Protein AF-A0A916VN45-F1 (afdb_monomer)

Nearest PDB structures (foldseek):
  2fok-assembly1_A  TM=4.785E-01  e=6.894E-01  Planomicrobium okeanokoites
  2zyz-assembly1_A  TM=4.619E-01  e=6.056E-01  Pyrobaculum aerophilum
  3p1z-assembly2_G  TM=4.779E-01  e=1.017E+00  Aeropyrum pernix
  6erg-assembly1_B  TM=3.912E-01  e=2.360E+00  Homo sapiens
  6erg-assembly2_E  TM=3.910E-01  e=2.360E+00  Homo sapiens

pLDDT: mean 93.89, std 7.94, range [49.72, 98.62]

Foldseek 3Di:
DFWDKDA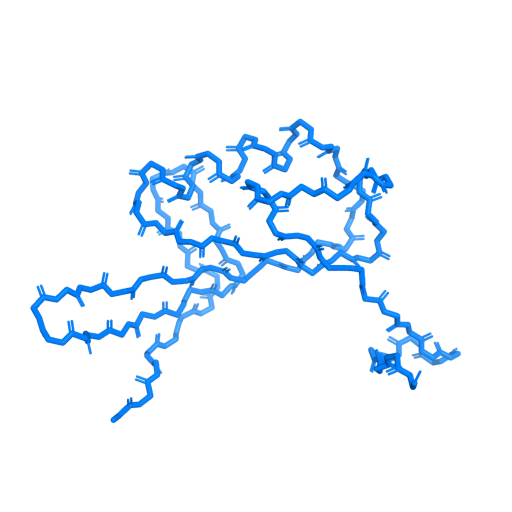QDDDDPATARMWTWDDDPNDIAIEGEHEAEDDDAPVRLVVRLVVCVVVVYHYAYEYCDDNDPDDDPSHHYDYFDADPVRDTDDDD

Solvent-accessible surface area (backbone atoms only — not comparable to full-atom values): 5570 Å² total; per-residue (Å²): 133,77,69,53,75,40,68,68,37,66,66,96,91,51,71,30,56,29,35,37,34,35,79,53,92,96,41,79,46,37,37,31,43,37,76,43,76,67,95,59,51,55,66,60,50,46,58,55,48,51,55,34,47,75,72,62,28,49,61,36,38,40,18,62,65,65,58,61,93,72,89,46,91,92,56,45,70,42,69,56,45,60,49,100,84,70,46,82,50,82,88,129

Mean predicted aligned error: 3.7 Å

Structure (mmCIF, N/CA/C/O backbone):
data_AF-A0A916VN45-F1
#
_entry.id   AF-A0A916VN45-F1
#
loop_
_atom_site.group_PDB
_atom_site.id
_atom_site.type_symbol
_atom_site.label_atom_id
_atom_site.label_alt_id
_atom_site.label_comp_id
_atom_site.label_asym_id
_atom_site.label_entity_id
_atom_site.label_seq_id
_atom_site.pdbx_PDB_ins_code
_atom_site.Cartn_x
_atom_site.Cartn_y
_atom_site.Cartn_z
_atom_site.occupancy
_atom_site.B_iso_or_equiv
_atom_site.auth_seq_id
_atom_site.auth_comp_id
_atom_site.auth_asym_id
_atom_site.auth_atom_id
_atom_site.pdbx_PDB_model_num
ATOM 1 N N . MET A 1 1 ? -15.596 -17.018 6.600 1.00 70.31 1 MET A N 1
ATOM 2 C CA . MET A 1 1 ? -15.748 -16.079 5.464 1.00 70.31 1 MET A CA 1
ATOM 3 C C . MET A 1 1 ? -14.426 -15.354 5.207 1.00 70.31 1 MET A C 1
ATOM 5 O O . MET A 1 1 ? -13.610 -15.257 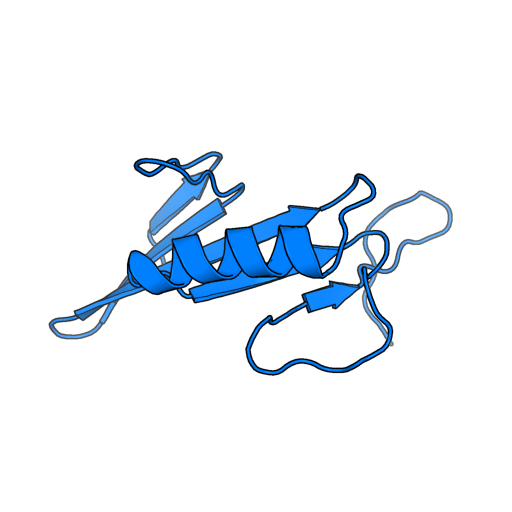6.128 1.00 70.31 1 MET A O 1
ATOM 9 N N . GLY A 1 2 ? -14.187 -14.954 3.954 1.00 88.31 2 GLY A N 1
ATOM 10 C CA . GLY A 1 2 ? -12.964 -14.285 3.486 1.00 88.31 2 GLY A CA 1
ATOM 11 C C . GLY A 1 2 ? -12.901 -12.798 3.850 1.00 88.31 2 GLY A C 1
ATOM 12 O O . GLY A 1 2 ? -13.558 -12.372 4.798 1.00 88.31 2 GLY A O 1
ATOM 13 N N . TYR A 1 3 ? -12.081 -12.039 3.126 1.00 95.56 3 TYR A N 1
ATOM 14 C CA . TYR A 1 3 ? -12.055 -10.575 3.185 1.00 95.56 3 TYR A CA 1
ATOM 15 C C . TYR A 1 3 ? -13.077 -9.984 2.202 1.00 95.56 3 TYR A C 1
ATOM 17 O O . TYR A 1 3 ? -13.268 -10.542 1.125 1.00 95.56 3 TYR A O 1
ATOM 25 N N . ASP A 1 4 ? -13.695 -8.864 2.571 1.00 97.00 4 ASP A N 1
ATOM 26 C CA . ASP A 1 4 ? -14.397 -7.959 1.655 1.00 97.00 4 ASP A CA 1
ATOM 27 C C . ASP A 1 4 ? -13.383 -6.980 1.058 1.00 97.00 4 ASP A C 1
ATOM 29 O O . ASP A 1 4 ? -12.552 -6.439 1.791 1.00 97.00 4 ASP A O 1
ATOM 33 N N . VAL A 1 5 ? -13.403 -6.788 -0.259 1.00 97.94 5 VAL A N 1
ATOM 34 C CA . VAL A 1 5 ? -12.328 -6.095 -0.980 1.00 97.94 5 VAL A CA 1
ATOM 35 C C . VAL A 1 5 ? -12.888 -4.939 -1.794 1.00 97.94 5 VAL A C 1
ATOM 37 O O . VAL A 1 5 ? -13.864 -5.098 -2.524 1.00 97.94 5 VAL A O 1
ATOM 40 N N . LYS A 1 6 ? -12.223 -3.785 -1.704 1.00 98.12 6 LYS A N 1
ATOM 41 C CA . LYS A 1 6 ? -12.454 -2.624 -2.565 1.00 98.12 6 LYS A CA 1
ATOM 42 C C . LYS A 1 6 ? -11.151 -2.191 -3.219 1.00 98.12 6 LYS A C 1
ATOM 44 O O . LYS A 1 6 ? -10.146 -2.029 -2.531 1.00 98.12 6 LYS A O 1
ATOM 49 N N . THR A 1 7 ? -11.186 -1.991 -4.528 1.00 98.25 7 THR A N 1
ATOM 50 C CA . THR A 1 7 ? -10.084 -1.397 -5.289 1.00 98.25 7 THR A CA 1
ATOM 51 C C . THR A 1 7 ? -10.186 0.124 -5.273 1.00 98.25 7 THR A C 1
ATOM 53 O O . THR A 1 7 ? -11.289 0.659 -5.152 1.00 98.25 7 THR A O 1
ATOM 56 N N . GLU A 1 8 ? -9.048 0.809 -5.386 1.00 97.12 8 GLU A N 1
ATOM 57 C CA . GLU A 1 8 ? -8.943 2.279 -5.416 1.00 97.12 8 GLU A CA 1
ATOM 58 C C . GLU A 1 8 ? -9.652 2.977 -4.238 1.00 97.12 8 GLU A C 1
ATOM 60 O O . GLU A 1 8 ? -10.206 4.072 -4.358 1.00 97.12 8 GLU A O 1
ATOM 65 N N . ALA A 1 9 ? -9.661 2.332 -3.071 1.00 97.44 9 ALA A N 1
ATOM 66 C CA . ALA A 1 9 ? -10.341 2.839 -1.890 1.00 97.44 9 ALA A CA 1
ATOM 67 C C . ALA A 1 9 ? -9.599 4.050 -1.311 1.00 97.44 9 ALA A C 1
ATOM 69 O O . ALA A 1 9 ? -8.381 4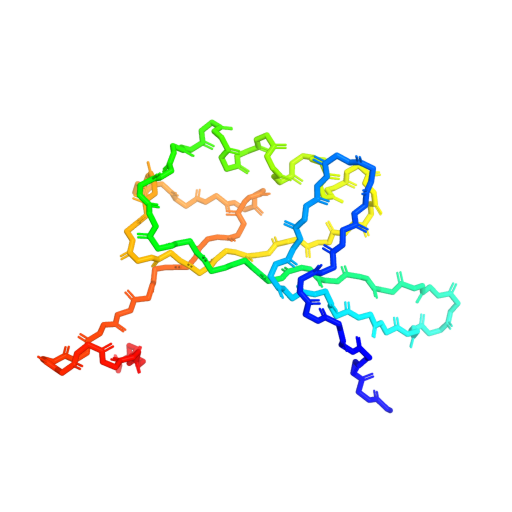.025 -1.156 1.00 97.44 9 ALA A O 1
ATOM 70 N N . SER A 1 10 ? -10.330 5.092 -0.924 1.00 96.81 10 SER A N 1
ATOM 71 C CA . SER A 1 10 ? -9.759 6.319 -0.361 1.00 96.81 10 SER A CA 1
ATOM 72 C C . SER A 1 10 ? -10.298 6.634 1.032 1.00 96.81 10 SER A C 1
ATOM 74 O O . SER A 1 10 ? -11.475 6.408 1.321 1.00 96.81 10 SER A O 1
ATOM 76 N N . GLY A 1 11 ? -9.434 7.197 1.874 1.00 95.44 11 GLY A N 1
ATOM 77 C CA . GLY A 1 11 ? -9.798 7.863 3.122 1.00 95.44 11 GLY A CA 1
ATOM 78 C C . GLY A 1 11 ? -9.730 9.381 2.984 1.00 95.44 11 GLY A C 1
ATOM 79 O O . GLY A 1 11 ? -9.949 9.926 1.906 1.00 95.44 11 GLY A O 1
ATOM 80 N N . VAL A 1 12 ? -9.418 10.070 4.084 1.00 94.94 12 VAL A N 1
ATOM 81 C CA . VAL A 1 12 ? -9.344 11.543 4.111 1.00 94.94 12 VAL A CA 1
ATOM 82 C C . VAL A 1 12 ? -8.168 12.070 3.279 1.00 94.94 12 VAL A C 1
ATOM 84 O O . VAL A 1 12 ? -8.327 13.021 2.522 1.00 94.94 12 VAL A O 1
ATOM 87 N N . ASP A 1 13 ? -6.989 11.463 3.412 1.00 96.81 13 ASP A N 1
ATOM 88 C CA . ASP A 1 13 ? -5.728 11.937 2.814 1.00 96.81 13 ASP A CA 1
ATOM 89 C C . ASP A 1 13 ? -4.832 10.793 2.291 1.00 96.81 13 ASP A C 1
ATOM 91 O O . ASP A 1 13 ? -3.627 10.983 2.065 1.00 96.81 13 ASP A O 1
ATOM 95 N N . TRP A 1 14 ? -5.421 9.608 2.108 1.00 97.75 14 TRP A N 1
ATOM 96 C CA . TRP A 1 14 ? -4.787 8.412 1.556 1.00 97.75 14 TRP A CA 1
ATOM 97 C C . TRP A 1 14 ? -5.701 7.730 0.533 1.00 97.75 14 TRP A C 1
ATOM 99 O O . TRP A 1 14 ? -6.927 7.854 0.585 1.00 97.75 14 TRP A O 1
ATOM 109 N N . ARG A 1 15 ? -5.088 6.980 -0.384 1.00 97.69 15 ARG A N 1
ATOM 110 C CA . ARG A 1 15 ? -5.755 6.110 -1.355 1.00 97.69 15 ARG A CA 1
ATOM 111 C C . ARG A 1 15 ? -4.950 4.824 -1.489 1.00 97.69 15 ARG A C 1
ATOM 113 O O . ARG A 1 15 ? -3.754 4.924 -1.738 1.00 97.69 15 ARG A O 1
ATOM 120 N N . ALA A 1 16 ? -5.622 3.688 -1.341 1.00 98.38 16 ALA A N 1
ATOM 121 C CA . ALA A 1 16 ? -5.072 2.351 -1.505 1.00 98.38 16 ALA A CA 1
ATOM 122 C C . ALA A 1 16 ? -5.491 1.765 -2.847 1.00 98.38 16 ALA A C 1
ATOM 124 O O . ALA A 1 16 ? -6.670 1.840 -3.206 1.00 98.38 16 ALA A O 1
ATOM 125 N N . ASP A 1 17 ? -4.564 1.102 -3.533 1.00 98.38 17 ASP A N 1
ATOM 126 C CA . ASP A 1 17 ? -4.904 0.315 -4.721 1.00 98.38 17 ASP A CA 1
ATOM 127 C C . ASP A 1 17 ? -5.893 -0.805 -4.372 1.00 98.38 17 ASP A C 1
ATOM 129 O O . ASP A 1 17 ? -6.871 -1.025 -5.089 1.00 98.38 17 ASP A O 1
ATOM 133 N N . VAL A 1 18 ? -5.692 -1.466 -3.225 1.00 98.62 18 VAL A N 1
ATOM 134 C CA . VAL A 1 18 ? -6.620 -2.461 -2.675 1.00 98.62 18 VAL A CA 1
ATOM 135 C C . VAL A 1 18 ? -6.761 -2.292 -1.166 1.00 98.62 18 VAL A C 1
ATOM 137 O O . VAL A 1 18 ? -5.780 -2.359 -0.429 1.00 98.62 18 VAL A O 1
ATOM 140 N N . LEU A 1 19 ? -7.999 -2.167 -0.686 1.00 98.62 19 LEU A N 1
ATOM 141 C CA . LEU A 1 19 ? -8.354 -2.262 0.727 1.00 98.62 19 LEU A CA 1
ATOM 142 C C . LEU A 1 19 ? -9.170 -3.534 0.971 1.00 98.62 19 LEU A C 1
ATOM 144 O O . LEU A 1 19 ? -10.285 -3.684 0.472 1.00 98.62 19 LEU A O 1
ATOM 148 N N . ALA A 1 20 ? -8.629 -4.427 1.791 1.00 98.38 20 ALA A N 1
ATOM 149 C CA . ALA A 1 20 ? -9.287 -5.638 2.248 1.00 98.38 20 ALA A CA 1
ATOM 150 C C . ALA A 1 20 ? -9.735 -5.476 3.704 1.00 98.38 20 ALA A C 1
ATOM 152 O O . ALA A 1 20 ? -8.942 -5.145 4.590 1.00 98.38 20 ALA A O 1
ATOM 153 N N . THR A 1 21 ? -11.004 -5.756 3.983 1.00 98.00 21 THR A N 1
ATOM 154 C CA . THR A 1 21 ? -11.576 -5.677 5.327 1.00 98.00 21 THR A CA 1
ATOM 155 C C . THR A 1 21 ? -12.187 -7.002 5.755 1.00 98.00 21 THR A C 1
ATOM 157 O O . THR A 1 21 ? -12.671 -7.781 4.938 1.00 98.00 21 THR A O 1
ATOM 160 N N . LYS A 1 22 ? -12.126 -7.314 7.048 1.00 97.06 22 LYS A N 1
ATOM 161 C CA . LYS A 1 22 ? -12.716 -8.540 7.588 1.00 97.06 22 LYS A CA 1
ATOM 162 C C . LYS A 1 22 ? -13.117 -8.343 9.035 1.00 97.06 22 LYS A C 1
ATOM 164 O O . LYS A 1 22 ? -12.311 -7.887 9.841 1.00 97.06 22 LYS A O 1
ATOM 169 N N . GLN A 1 23 ? -14.331 -8.756 9.380 1.00 96.44 23 GLN A N 1
ATOM 170 C CA . GLN A 1 23 ? -14.721 -8.861 10.780 1.00 96.44 23 GLN A CA 1
ATOM 171 C C . GLN A 1 23 ? -14.113 -10.121 11.400 1.00 96.44 23 GLN A C 1
ATOM 173 O O . GLN A 1 23 ? -14.300 -11.234 10.901 1.00 96.44 23 GLN A O 1
ATOM 178 N N . V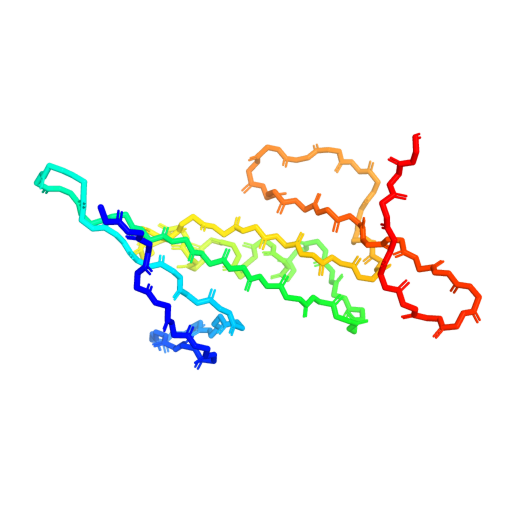AL A 1 24 ? -13.361 -9.942 12.485 1.00 94.56 24 VAL A N 1
ATOM 179 C CA . VAL A 1 24 ? -12.768 -11.024 13.277 1.00 94.56 24 VAL A CA 1
ATOM 180 C C . VAL A 1 24 ? -13.182 -10.819 14.728 1.00 94.56 24 VAL A C 1
ATOM 182 O O . VAL A 1 24 ? -12.725 -9.886 15.385 1.00 94.56 24 VAL A O 1
ATOM 185 N N . LYS A 1 25 ? -14.056 -11.697 15.238 1.00 91.19 25 LYS A N 1
ATOM 186 C CA . LYS A 1 25 ? -14.738 -11.503 16.529 1.00 91.19 25 LYS A CA 1
ATOM 187 C C . LYS A 1 25 ? -15.425 -10.125 16.546 1.00 91.19 25 LYS A C 1
ATOM 189 O O . LYS A 1 25 ? -16.276 -9.880 15.701 1.00 91.19 25 LYS A O 1
ATOM 194 N N . ASN A 1 26 ? -15.006 -9.227 17.437 1.00 93.50 26 ASN A N 1
ATOM 195 C CA . ASN A 1 26 ? -15.569 -7.883 17.598 1.00 93.50 26 ASN A CA 1
ATOM 196 C C . ASN A 1 26 ? -14.642 -6.786 17.042 1.00 93.50 26 ASN A C 1
ATOM 198 O O . ASN A 1 26 ? -14.719 -5.640 17.474 1.00 93.50 26 ASN A O 1
ATOM 202 N N . GLN A 1 27 ? -13.725 -7.135 16.134 1.00 95.12 27 GLN A N 1
ATOM 203 C CA . GLN A 1 27 ? -12.752 -6.204 15.571 1.00 95.12 27 GLN A CA 1
ATOM 204 C C . GLN A 1 27 ? -12.789 -6.218 14.042 1.00 95.12 27 GLN A C 1
ATOM 206 O O . GLN A 1 27 ? -12.677 -7.274 13.411 1.00 95.12 27 GLN A O 1
ATOM 211 N N . LEU A 1 28 ? -12.854 -5.020 13.455 1.00 96.31 28 LEU A N 1
ATOM 212 C CA . LEU A 1 28 ? -12.674 -4.827 12.024 1.00 96.31 28 LEU A CA 1
ATOM 213 C C . LEU A 1 28 ? -11.181 -4.809 11.697 1.00 96.31 28 LEU A C 1
ATOM 215 O O . LEU A 1 28 ? -10.460 -3.868 12.028 1.00 96.31 28 LEU A O 1
ATOM 219 N N . VAL A 1 29 ? -10.718 -5.852 11.021 1.00 97.44 29 VAL A N 1
ATOM 220 C CA . VAL A 1 29 ? -9.387 -5.893 10.425 1.00 97.44 29 VAL A CA 1
ATOM 221 C C . VAL A 1 29 ? -9.413 -5.150 9.095 1.00 97.44 29 VAL A C 1
ATOM 223 O O . VAL A 1 29 ? -10.272 -5.431 8.263 1.00 97.44 29 VAL A O 1
ATOM 226 N N . LYS A 1 30 ? -8.436 -4.264 8.874 1.00 98.25 30 LYS A N 1
ATOM 227 C CA . LYS A 1 30 ? -8.212 -3.559 7.606 1.00 98.25 30 LYS A CA 1
ATOM 228 C C . LYS A 1 30 ? -6.777 -3.776 7.130 1.00 98.25 30 LYS A C 1
ATOM 230 O O . LYS A 1 30 ? -5.841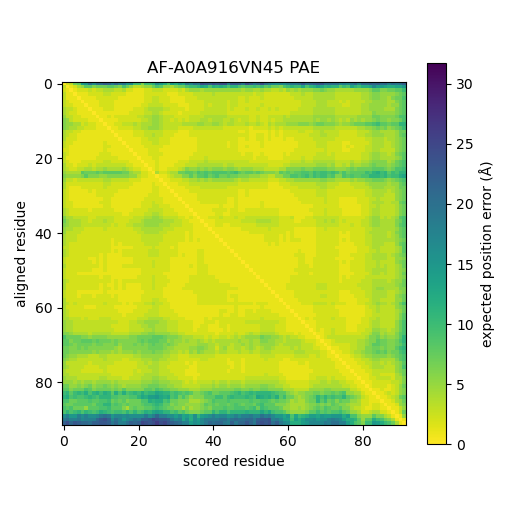 -3.583 7.912 1.00 98.25 30 LYS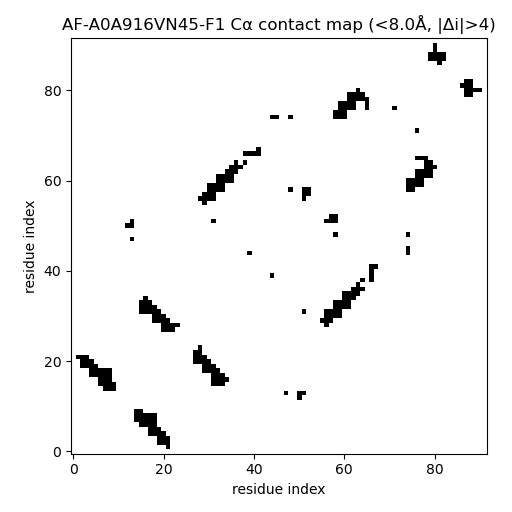 A O 1
ATOM 235 N N . LEU A 1 31 ? -6.624 -4.200 5.881 1.00 98.19 31 LEU A N 1
ATOM 236 C CA . LEU A 1 31 ? -5.348 -4.394 5.200 1.00 98.19 31 LEU A CA 1
ATOM 237 C C . LEU A 1 31 ? -5.343 -3.584 3.901 1.00 98.19 31 LEU A C 1
ATOM 239 O O . LEU A 1 31 ? -6.293 -3.699 3.132 1.00 98.19 31 LEU A O 1
ATOM 243 N N . ALA A 1 32 ? -4.296 -2.805 3.655 1.00 98.50 32 ALA A N 1
ATOM 244 C CA . ALA A 1 32 ? -4.044 -2.173 2.365 1.00 98.50 32 ALA A CA 1
ATOM 245 C C . ALA A 1 32 ? -2.915 -2.910 1.632 1.00 98.50 32 ALA A C 1
ATOM 247 O O . ALA A 1 32 ? -1.919 -3.293 2.250 1.00 98.50 32 ALA A O 1
ATOM 248 N N . PHE A 1 33 ? -3.082 -3.091 0.327 1.00 98.38 33 PHE A N 1
ATOM 249 C CA . PHE A 1 33 ? -2.044 -3.575 -0.576 1.00 98.38 33 PHE A CA 1
ATOM 250 C C . PHE A 1 33 ? -1.810 -2.498 -1.630 1.00 98.38 33 PHE A C 1
ATOM 252 O O . PHE A 1 33 ? -2.756 -2.090 -2.303 1.00 98.38 33 PHE A O 1
ATOM 259 N N . GLU A 1 34 ? -0.566 -2.049 -1.748 1.00 98.44 34 GLU A N 1
ATOM 260 C CA . GLU A 1 34 ? -0.152 -1.004 -2.687 1.00 98.44 34 GLU A CA 1
ATOM 261 C C . GLU A 1 34 ? 0.779 -1.595 -3.742 1.00 98.44 34 GLU A C 1
ATOM 263 O O . GLU A 1 34 ? 1.700 -2.343 -3.403 1.00 98.44 34 GLU A O 1
ATOM 268 N N . VAL A 1 35 ? 0.575 -1.237 -5.008 1.00 96.94 35 VAL A N 1
ATOM 269 C CA . VAL A 1 35 ? 1.445 -1.603 -6.126 1.00 96.94 35 VAL A CA 1
ATOM 270 C C . VAL A 1 35 ? 2.169 -0.353 -6.606 1.00 96.94 35 VAL A C 1
ATOM 272 O O . VAL A 1 35 ? 1.614 0.500 -7.293 1.00 96.94 35 VAL A O 1
ATOM 275 N N . GLN A 1 36 ? 3.455 -0.248 -6.284 1.00 96.88 36 GLN A N 1
ATOM 276 C CA . GLN A 1 36 ? 4.251 0.924 -6.622 1.00 96.88 36 GLN A CA 1
ATOM 277 C C . GLN A 1 36 ? 5.154 0.654 -7.830 1.00 96.88 36 GLN A C 1
ATOM 279 O O . GLN A 1 36 ? 6.224 0.043 -7.729 1.00 96.88 36 GLN A O 1
ATOM 284 N N . TRP A 1 37 ? 4.710 1.134 -8.995 1.00 95.38 37 TRP A N 1
ATOM 285 C CA . TRP A 1 37 ? 5.425 0.978 -10.267 1.00 95.38 37 TRP A CA 1
ATOM 286 C C . TRP A 1 37 ? 6.428 2.100 -10.543 1.00 95.38 37 TRP A C 1
ATOM 288 O O . TRP A 1 37 ? 7.526 1.862 -11.050 1.00 95.38 37 TRP A O 1
ATOM 298 N N . SER A 1 38 ? 6.045 3.333 -10.210 1.00 96.00 38 SER A N 1
ATOM 299 C CA . SER A 1 38 ? 6.879 4.520 -10.395 1.00 96.00 38 SER A CA 1
ATOM 300 C C . SER A 1 38 ? 7.909 4.653 -9.269 1.00 96.00 38 SER A C 1
ATOM 302 O O . SER A 1 38 ? 7.651 4.186 -8.156 1.00 96.00 38 SER A O 1
ATOM 304 N N . PRO A 1 39 ? 9.053 5.322 -9.508 1.00 95.38 39 PRO A N 1
ATOM 305 C CA . PRO A 1 39 ? 9.978 5.666 -8.435 1.00 95.38 39 PRO A CA 1
ATOM 306 C C . PRO A 1 39 ? 9.249 6.379 -7.292 1.00 95.38 39 PRO A C 1
ATOM 308 O O . PRO A 1 39 ? 8.497 7.320 -7.525 1.00 95.38 39 PRO A O 1
ATOM 311 N N . GLN A 1 40 ? 9.471 5.904 -6.073 1.00 97.62 40 GLN A N 1
ATOM 312 C CA . GLN A 1 40 ? 8.993 6.503 -4.832 1.00 97.62 40 GLN A CA 1
ATOM 313 C C . GLN A 1 40 ? 10.127 6.381 -3.823 1.00 97.62 40 GLN A C 1
ATOM 315 O O . GLN A 1 40 ? 10.836 5.376 -3.808 1.00 97.62 40 GLN A O 1
ATOM 320 N N . THR A 1 41 ? 10.334 7.406 -3.012 1.00 97.81 41 THR A N 1
ATOM 321 C CA . THR A 1 41 ? 11.371 7.417 -1.979 1.00 97.81 41 THR A CA 1
ATOM 322 C C . THR A 1 41 ? 10.916 6.666 -0.729 1.00 97.81 41 THR A C 1
ATOM 324 O O . THR A 1 41 ? 9.724 6.426 -0.505 1.00 97.81 41 THR A O 1
ATOM 327 N N . LEU A 1 42 ? 11.869 6.297 0.130 1.00 97.69 42 LEU A N 1
ATOM 328 C CA . LEU A 1 42 ? 11.547 5.666 1.412 1.00 97.69 42 LEU A CA 1
ATOM 329 C C . LEU A 1 42 ? 10.737 6.616 2.305 1.00 97.69 42 LEU A C 1
ATOM 331 O O . LEU A 1 42 ? 9.807 6.176 2.973 1.00 97.69 42 LEU A O 1
ATOM 335 N N . GLU A 1 43 ? 11.052 7.911 2.267 1.00 98.00 43 GLU A N 1
ATOM 336 C CA . GLU A 1 43 ? 10.362 8.942 3.045 1.00 98.00 43 GLU A CA 1
ATOM 337 C C . GLU A 1 43 ? 8.900 9.106 2.606 1.00 98.00 43 GLU A C 1
ATOM 339 O O . GLU A 1 43 ? 7.997 9.059 3.436 1.00 98.00 43 GLU A O 1
ATOM 344 N N . GLU A 1 44 ? 8.629 9.183 1.300 1.00 98.12 44 GLU A N 1
ATOM 345 C CA . GLU A 1 44 ? 7.250 9.214 0.788 1.00 98.12 44 GLU A CA 1
ATOM 346 C C . GLU A 1 44 ? 6.482 7.936 1.150 1.00 98.12 44 GLU A C 1
ATOM 348 O O . GLU A 1 44 ? 5.312 7.988 1.539 1.00 98.12 44 GLU A O 1
ATOM 353 N N . THR A 1 45 ? 7.147 6.778 1.067 1.00 98.06 45 THR A N 1
ATOM 354 C CA . THR A 1 45 ? 6.560 5.489 1.465 1.00 98.06 45 THR A CA 1
ATOM 355 C C . THR A 1 45 ? 6.200 5.494 2.945 1.00 98.06 45 THR A C 1
ATOM 357 O O . THR A 1 45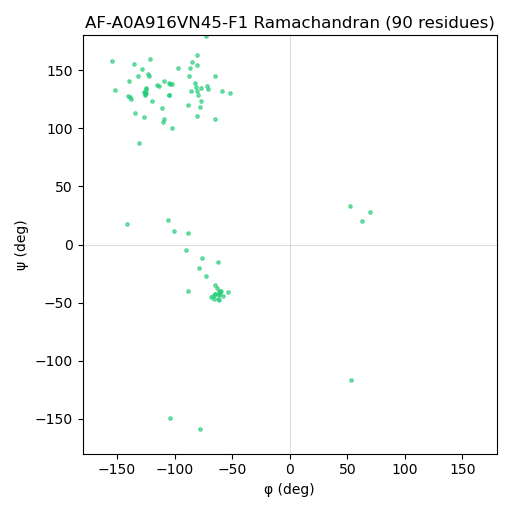 ? 5.102 5.077 3.311 1.00 98.06 45 THR A O 1
ATOM 360 N N . LYS A 1 46 ? 7.086 6.023 3.794 1.00 97.81 46 LYS A N 1
ATOM 361 C CA . LYS A 1 46 ? 6.852 6.163 5.228 1.00 97.81 46 LYS A CA 1
ATOM 362 C C . LYS A 1 46 ? 5.674 7.087 5.519 1.00 97.81 46 LYS A C 1
ATOM 364 O O . LYS A 1 46 ? 4.784 6.706 6.268 1.00 97.81 46 LYS A O 1
ATOM 369 N N . GLN A 1 47 ? 5.612 8.249 4.876 1.00 98.12 47 GLN A N 1
ATOM 370 C CA . GLN A 1 47 ? 4.498 9.184 5.045 1.00 98.12 47 GLN A CA 1
ATOM 371 C C . GLN A 1 47 ? 3.155 8.552 4.652 1.00 98.12 47 GLN A C 1
ATOM 373 O O . GLN A 1 47 ? 2.152 8.742 5.342 1.00 98.12 47 GLN A O 1
ATOM 378 N N . ARG A 1 48 ? 3.119 7.762 3.569 1.00 98.00 48 ARG A N 1
ATOM 379 C CA . ARG A 1 48 ? 1.923 6.996 3.176 1.00 98.00 48 ARG A CA 1
ATOM 380 C C . ARG A 1 48 ? 1.598 5.894 4.194 1.00 98.00 48 ARG A C 1
ATOM 382 O O . ARG A 1 48 ? 0.442 5.771 4.594 1.00 98.00 48 ARG A O 1
ATOM 389 N N . GLN A 1 49 ? 2.597 5.143 4.660 1.00 98.00 49 GLN A N 1
ATOM 390 C CA . GLN A 1 49 ? 2.436 4.109 5.691 1.00 98.00 49 GLN A CA 1
ATOM 391 C C . GLN A 1 49 ? 1.861 4.683 6.995 1.00 98.00 49 GLN A C 1
ATOM 393 O O . GLN A 1 49 ? 0.941 4.103 7.571 1.00 98.00 49 GLN A O 1
ATOM 398 N N . ASP A 1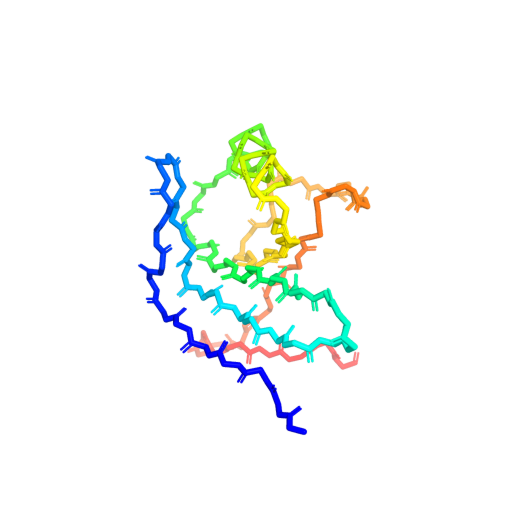 50 ? 2.361 5.837 7.436 1.00 97.81 50 ASP A N 1
ATOM 399 C CA . ASP A 1 50 ? 1.942 6.486 8.677 1.00 97.81 50 ASP A CA 1
ATOM 400 C C . ASP A 1 50 ? 0.466 6.935 8.598 1.00 97.81 50 ASP A C 1
ATOM 402 O O . ASP A 1 50 ? -0.274 6.799 9.575 1.00 97.81 50 ASP A O 1
ATOM 406 N N . LYS A 1 51 ? -0.016 7.372 7.423 1.00 98.38 51 LYS A N 1
ATOM 407 C CA . LYS A 1 51 ? -1.445 7.671 7.193 1.00 98.38 51 LYS A CA 1
ATOM 408 C C . LYS A 1 51 ? -2.330 6.429 7.299 1.00 98.38 51 LYS A C 1
ATOM 410 O O . LYS A 1 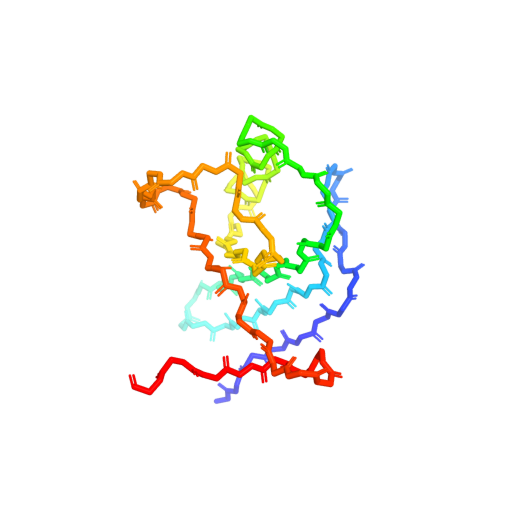51 ? -3.386 6.489 7.928 1.00 98.38 51 LYS A O 1
ATOM 415 N N . TYR A 1 52 ? -1.896 5.297 6.739 1.00 98.38 52 TYR A N 1
ATOM 416 C CA . TYR A 1 52 ? -2.605 4.025 6.912 1.00 98.38 52 TYR A CA 1
ATOM 417 C C . TYR A 1 52 ? -2.664 3.609 8.379 1.00 98.38 52 TYR A C 1
ATOM 419 O O . TYR A 1 52 ? -3.738 3.278 8.887 1.00 98.38 52 TYR A O 1
ATOM 427 N N . ALA A 1 53 ? -1.525 3.670 9.070 1.00 97.69 53 ALA A N 1
ATOM 428 C CA . ALA A 1 53 ? -1.421 3.296 10.472 1.00 97.69 53 ALA A CA 1
ATOM 429 C C . ALA A 1 53 ? -2.316 4.169 11.364 1.00 97.69 53 ALA A C 1
ATOM 431 O O . ALA A 1 53 ? -3.029 3.629 12.214 1.00 97.69 53 ALA A O 1
ATOM 432 N N . ARG A 1 54 ? -2.347 5.490 11.127 1.00 97.81 54 ARG A N 1
ATOM 433 C CA . ARG A 1 54 ? -3.234 6.443 11.819 1.00 97.81 54 ARG A CA 1
ATOM 434 C C . ARG A 1 54 ? -4.698 6.022 11.731 1.00 97.81 54 ARG A C 1
ATOM 436 O O . ARG A 1 54 ? -5.420 6.081 12.722 1.00 97.81 54 ARG A O 1
ATOM 443 N N . ASP A 1 55 ? -5.116 5.537 10.569 1.00 97.81 55 ASP A N 1
ATOM 444 C CA . ASP A 1 55 ? -6.489 5.106 10.330 1.00 97.81 55 ASP A CA 1
ATOM 445 C C . ASP A 1 55 ? -6.710 3.626 10.709 1.00 97.81 55 ASP A C 1
ATOM 447 O O . ASP A 1 55 ? -7.768 3.061 10.428 1.00 97.81 55 ASP A O 1
ATOM 451 N N . GLY A 1 56 ? -5.753 2.966 11.369 1.00 97.44 56 GLY A N 1
ATOM 452 C CA . GLY A 1 56 ? -5.858 1.572 11.813 1.00 97.44 56 GLY A CA 1
ATOM 453 C C . GLY A 1 56 ? -5.831 0.557 10.667 1.00 97.44 56 GLY A C 1
ATOM 454 O O . GLY A 1 56 ? -6.452 -0.506 10.759 1.00 97.44 56 GLY A O 1
ATOM 455 N N . ILE A 1 57 ? -5.172 0.899 9.561 1.00 98.19 57 ILE A N 1
ATOM 456 C CA . ILE A 1 57 ? -4.992 0.054 8.382 1.00 98.19 57 ILE A CA 1
ATOM 457 C C . ILE A 1 57 ? -3.555 -0.462 8.383 1.00 98.19 57 ILE A C 1
ATOM 459 O O . ILE A 1 57 ? -2.603 0.306 8.490 1.00 98.19 57 ILE A O 1
ATOM 463 N N . ARG A 1 58 ? -3.386 -1.778 8.251 1.00 97.88 58 ARG A N 1
ATOM 464 C CA . ARG A 1 58 ? -2.057 -2.374 8.064 1.00 97.88 58 ARG A CA 1
ATOM 465 C C . ARG A 1 58 ? -1.757 -2.404 6.573 1.00 97.88 58 ARG A C 1
ATOM 467 O O . ARG A 1 58 ? -2.512 -3.024 5.835 1.00 97.88 58 ARG A O 1
ATOM 474 N N . CYS A 1 59 ? -0.693 -1.745 6.137 1.00 98.06 59 CYS A N 1
ATOM 475 C CA . CYS A 1 59 ? -0.335 -1.666 4.723 1.00 98.06 59 CYS A CA 1
ATOM 476 C C . CYS A 1 59 ? 0.912 -2.498 4.419 1.00 98.06 59 CYS A C 1
ATOM 478 O O . CYS A 1 59 ? 1.852 -2.503 5.219 1.00 98.06 59 CYS A O 1
ATOM 480 N N . CYS A 1 60 ? 0.917 -3.168 3.267 1.00 97.50 60 CYS A N 1
ATOM 481 C CA . CYS A 1 60 ? 2.113 -3.736 2.657 1.00 97.50 60 CYS A CA 1
ATOM 482 C C . CYS A 1 60 ? 2.254 -3.291 1.199 1.00 97.50 60 CYS A C 1
ATOM 484 O O . CYS A 1 60 ? 1.263 -3.071 0.500 1.00 97.50 60 CYS A O 1
ATOM 486 N N . TRP A 1 61 ? 3.498 -3.214 0.741 1.00 97.88 61 TRP A N 1
ATOM 487 C CA . TRP A 1 61 ? 3.852 -2.661 -0.556 1.00 97.88 61 TRP A CA 1
ATOM 488 C C . TRP A 1 61 ? 4.459 -3.709 -1.475 1.00 97.88 61 TRP A C 1
ATOM 490 O O . TRP A 1 61 ? 5.344 -4.460 -1.069 1.00 97.88 61 TRP A O 1
ATOM 500 N N . LEU A 1 62 ? 4.034 -3.691 -2.731 1.00 96.75 62 LEU A N 1
ATOM 501 C CA . LEU A 1 62 ? 4.606 -4.443 -3.835 1.00 96.75 62 LEU A CA 1
ATOM 502 C C . LEU A 1 62 ? 5.312 -3.455 -4.765 1.00 96.75 62 LEU A C 1
ATOM 504 O O . LEU A 1 62 ? 4.673 -2.663 -5.454 1.00 96.75 62 LEU A O 1
ATOM 508 N N . PHE A 1 63 ? 6.639 -3.471 -4.767 1.00 96.12 63 PHE A N 1
ATOM 509 C CA . PHE A 1 63 ? 7.459 -2.520 -5.513 1.00 96.12 63 PHE A CA 1
ATOM 510 C C . PHE A 1 63 ? 8.040 -3.146 -6.776 1.00 96.12 63 PHE A C 1
ATOM 512 O O . PHE A 1 63 ? 8.608 -4.235 -6.719 1.00 96.12 63 PHE A O 1
ATOM 519 N N . LYS A 1 64 ? 8.038 -2.403 -7.893 1.00 93.69 64 LYS A N 1
ATOM 520 C CA . LYS A 1 64 ? 8.898 -2.745 -9.044 1.00 93.69 64 LYS A CA 1
ATOM 521 C C . LYS A 1 64 ? 10.383 -2.614 -8.681 1.00 93.69 64 LYS A C 1
ATOM 523 O O . LYS A 1 64 ? 11.203 -3.461 -9.026 1.00 93.69 64 LYS A O 1
ATOM 528 N N . LYS A 1 65 ? 10.730 -1.541 -7.968 1.00 93.56 65 LYS A N 1
ATOM 529 C CA . LYS A 1 65 ? 12.071 -1.271 -7.442 1.00 93.56 65 LYS A CA 1
ATOM 530 C C . LYS A 1 65 ? 11.944 -0.745 -6.021 1.00 93.56 65 LYS A C 1
ATOM 532 O O . LYS A 1 65 ? 11.236 0.235 -5.807 1.00 93.56 65 LYS A O 1
ATOM 537 N N . LEU A 1 66 ? 12.623 -1.385 -5.071 1.00 95.94 66 LEU A N 1
ATOM 538 C CA . LEU A 1 66 ? 12.578 -0.952 -3.679 1.00 95.94 66 LEU A CA 1
ATOM 539 C C . LEU A 1 66 ? 13.215 0.436 -3.498 1.00 95.94 66 LEU A C 1
ATOM 541 O O . LEU A 1 66 ? 14.213 0.748 -4.158 1.00 95.94 66 LEU A O 1
ATOM 545 N N . PRO A 1 67 ? 12.677 1.255 -2.577 1.00 96.50 67 PRO A N 1
ATOM 546 C CA . PRO A 1 67 ? 13.233 2.565 -2.248 1.00 96.50 67 PRO A CA 1
ATOM 547 C C . PRO A 1 67 ? 14.494 2.496 -1.369 1.00 96.50 67 PRO A C 1
ATOM 549 O O . PRO A 1 67 ? 15.161 3.508 -1.173 1.00 96.50 67 PRO A O 1
ATOM 552 N N . THR A 1 68 ? 14.800 1.324 -0.809 1.00 95.56 68 THR A N 1
ATOM 553 C CA . THR A 1 68 ? 15.953 1.043 0.056 1.00 95.56 68 THR A CA 1
ATOM 554 C C . THR A 1 68 ? 16.314 -0.442 -0.033 1.00 95.56 68 THR A C 1
ATOM 556 O O . THR A 1 68 ? 15.469 -1.258 -0.398 1.00 95.56 68 THR A O 1
ATOM 559 N N . SER A 1 69 ? 17.552 -0.801 0.303 1.00 91.69 69 SER A N 1
ATOM 560 C CA . SER A 1 69 ? 17.985 -2.195 0.481 1.00 91.69 69 SER A CA 1
ATOM 561 C C . SER A 1 69 ? 17.823 -2.700 1.920 1.00 91.69 69 SER A C 1
ATOM 563 O O . SER A 1 69 ? 18.112 -3.861 2.189 1.00 91.69 69 SER A O 1
ATOM 565 N N . GLU A 1 70 ? 17.423 -1.836 2.854 1.00 91.88 70 GLU A N 1
ATOM 566 C CA . GLU A 1 70 ? 17.259 -2.187 4.266 1.00 91.88 70 GLU A CA 1
ATOM 567 C C . GLU A 1 70 ? 15.916 -2.873 4.531 1.00 91.88 70 GLU A C 1
ATOM 569 O O . GLU A 1 70 ? 14.862 -2.400 4.097 1.00 91.88 70 GLU A O 1
ATOM 574 N N . GLU A 1 71 ? 15.940 -3.949 5.315 1.00 87.94 71 GLU A N 1
ATOM 575 C CA . GLU A 1 71 ? 14.719 -4.565 5.827 1.00 87.94 71 GLU A CA 1
ATOM 576 C C . GLU A 1 71 ? 14.062 -3.674 6.886 1.00 87.94 71 GLU A C 1
ATOM 578 O O . GLU A 1 71 ? 14.709 -3.162 7.803 1.00 87.94 71 GLU A O 1
ATOM 583 N N . ARG A 1 72 ? 12.743 -3.495 6.773 1.00 89.62 72 ARG A N 1
ATOM 584 C CA . ARG A 1 72 ? 11.960 -2.610 7.638 1.00 89.62 72 ARG A CA 1
ATOM 585 C C . ARG A 1 72 ? 10.691 -3.310 8.098 1.00 89.62 72 ARG A C 1
ATOM 587 O O . ARG A 1 72 ? 9.795 -3.579 7.308 1.00 89.62 72 ARG A O 1
ATOM 594 N N . GLN A 1 73 ? 10.601 -3.593 9.397 1.00 87.50 73 GLN A N 1
ATOM 595 C CA . GLN A 1 73 ? 9.411 -4.222 9.984 1.00 87.50 73 GLN A CA 1
ATOM 596 C C . GLN A 1 73 ? 8.217 -3.260 10.070 1.00 87.50 73 GLN A C 1
ATOM 598 O O . GLN A 1 73 ? 7.069 -3.696 10.051 1.00 87.50 73 GLN A O 1
ATOM 603 N N . ASP A 1 74 ? 8.478 -1.955 10.159 1.00 92.06 74 ASP A N 1
ATOM 604 C CA . ASP A 1 74 ? 7.458 -0.908 10.237 1.00 92.06 74 ASP A CA 1
ATOM 605 C C . ASP A 1 74 ? 6.840 -0.566 8.872 1.00 92.06 74 ASP A C 1
ATOM 607 O O . ASP A 1 74 ? 5.722 -0.052 8.808 1.00 92.06 74 ASP A O 1
ATOM 611 N N . ILE A 1 75 ? 7.538 -0.897 7.781 1.00 96.06 75 ILE A N 1
ATOM 612 C CA . ILE A 1 75 ? 7.091 -0.679 6.403 1.00 96.06 75 ILE A CA 1
ATOM 613 C C . ILE A 1 75 ? 7.285 -1.989 5.624 1.00 96.06 75 ILE A C 1
ATOM 615 O O . ILE A 1 75 ? 8.333 -2.180 5.007 1.00 96.06 75 ILE A O 1
ATOM 619 N N . PRO A 1 76 ? 6.301 -2.910 5.640 1.00 96.06 76 PRO A N 1
ATOM 620 C CA . PRO A 1 76 ? 6.400 -4.168 4.908 1.00 96.06 76 PRO A CA 1
ATOM 621 C C . PRO A 1 76 ? 6.451 -3.906 3.399 1.00 96.06 76 PRO A C 1
ATOM 623 O O . PRO A 1 76 ? 5.446 -3.525 2.797 1.00 96.06 76 PRO A O 1
ATOM 626 N N . MET A 1 77 ? 7.618 -4.097 2.789 1.00 96.06 77 MET A N 1
ATOM 627 C CA . MET A 1 77 ? 7.857 -3.876 1.363 1.00 96.06 77 MET A CA 1
ATOM 628 C C . MET A 1 77 ? 8.424 -5.140 0.733 1.00 96.06 77 MET A C 1
ATOM 630 O O . MET A 1 77 ? 9.356 -5.742 1.259 1.00 96.06 77 MET A O 1
ATOM 634 N N . PHE A 1 78 ? 7.887 -5.510 -0.421 1.00 93.88 78 PHE A N 1
ATOM 635 C CA . PHE A 1 78 ? 8.303 -6.676 -1.181 1.00 93.88 78 PHE A CA 1
ATOM 636 C C . PHE A 1 78 ? 8.646 -6.235 -2.597 1.00 93.88 78 PHE A C 1
ATOM 638 O O . PHE A 1 78 ? 7.861 -5.539 -3.245 1.00 93.88 78 PHE A O 1
ATOM 645 N N . GLN A 1 79 ? 9.820 -6.628 -3.082 1.00 93.31 79 GLN A N 1
ATOM 646 C CA . GLN A 1 79 ? 10.165 -6.410 -4.479 1.00 93.31 79 GLN A CA 1
ATOM 647 C C . GLN A 1 79 ? 9.498 -7.477 -5.344 1.00 93.31 79 GLN A C 1
ATOM 649 O O . GLN A 1 79 ? 9.641 -8.670 -5.085 1.00 93.31 79 GLN A O 1
ATOM 654 N N . LEU A 1 80 ? 8.803 -7.042 -6.388 1.00 92.25 80 LEU A N 1
ATOM 655 C CA . LEU A 1 80 ? 8.312 -7.924 -7.433 1.00 92.25 80 LEU A CA 1
ATOM 656 C C . LEU A 1 80 ? 9.464 -8.296 -8.371 1.00 92.25 80 LEU A C 1
ATOM 658 O O . LEU A 1 80 ? 10.243 -7.435 -8.789 1.00 92.25 80 LEU A O 1
ATOM 662 N N . GLN A 1 81 ? 9.558 -9.578 -8.708 1.00 90.94 81 GLN A N 1
ATOM 663 C CA . GLN A 1 81 ? 10.398 -10.059 -9.800 1.00 90.94 81 GLN A CA 1
ATOM 664 C C . GLN A 1 81 ? 9.548 -10.242 -11.048 1.00 90.94 81 GLN A C 1
ATOM 666 O O . GLN A 1 81 ? 8.348 -10.492 -10.942 1.00 90.94 81 GLN A O 1
ATOM 671 N N . PHE A 1 82 ? 10.176 -10.111 -12.212 1.00 88.50 82 PHE A N 1
ATOM 672 C CA . PHE A 1 82 ? 9.504 -10.244 -13.493 1.00 88.50 82 PHE A CA 1
ATOM 673 C C . PHE A 1 82 ? 10.288 -11.168 -14.417 1.00 88.50 82 PHE A C 1
ATOM 675 O O . PHE A 1 82 ? 11.521 -11.163 -14.397 1.00 88.50 82 PHE A O 1
ATOM 682 N N . ASP A 1 83 ? 9.575 -11.939 -15.235 1.00 90.31 83 ASP A N 1
ATOM 683 C CA . ASP A 1 83 ? 10.187 -12.683 -16.333 1.00 90.31 83 ASP A CA 1
ATOM 684 C C . ASP A 1 83 ? 10.604 -11.743 -17.485 1.00 90.31 83 ASP A C 1
ATOM 686 O O . ASP A 1 83 ? 10.405 -10.527 -17.449 1.00 90.31 83 ASP A O 1
ATOM 690 N N . GLN A 1 84 ? 11.182 -12.313 -18.546 1.00 86.94 84 GLN A N 1
ATOM 691 C CA . GLN A 1 84 ? 11.572 -11.553 -19.743 1.00 86.94 84 GLN A CA 1
ATOM 692 C C . GLN A 1 84 ? 10.383 -10.895 -20.469 1.00 86.94 84 GLN A C 1
ATOM 694 O O . GLN A 1 84 ? 10.598 -10.027 -21.310 1.00 86.94 84 GLN A O 1
ATOM 699 N N . SER A 1 85 ? 9.151 -11.312 -20.166 1.00 89.94 85 SER A N 1
ATOM 700 C CA . SER A 1 85 ? 7.902 -10.775 -20.718 1.00 89.94 85 SER A CA 1
ATOM 701 C C . SER A 1 85 ? 7.204 -9.794 -19.763 1.00 89.94 85 SER A C 1
ATOM 703 O O . SER A 1 85 ? 6.054 -9.438 -19.997 1.00 89.94 85 SER A O 1
ATOM 705 N N . GLU A 1 86 ? 7.887 -9.354 -18.700 1.00 85.06 86 GLU A N 1
ATOM 706 C CA . GLU A 1 86 ? 7.371 -8.470 -17.647 1.00 85.06 86 GLU A CA 1
ATOM 707 C C . GLU A 1 86 ? 6.198 -9.036 -16.814 1.00 85.06 86 GLU A C 1
ATOM 709 O O . GLU A 1 86 ? 5.496 -8.280 -16.137 1.00 85.06 86 GLU A O 1
ATOM 714 N N . ASN A 1 87 ? 5.992 -10.357 -16.779 1.00 86.25 87 ASN A N 1
ATOM 715 C CA . ASN A 1 87 ? 5.005 -10.958 -15.874 1.00 86.25 87 ASN A CA 1
ATOM 716 C C . ASN A 1 87 ? 5.592 -11.136 -14.468 1.00 86.25 87 ASN A C 1
ATOM 718 O O . ASN A 1 87 ? 6.736 -11.580 -14.368 1.00 86.25 87 ASN A O 1
ATOM 722 N N . PRO A 1 88 ? 4.838 -10.865 -13.380 1.00 83.75 88 PRO A N 1
ATOM 723 C CA . PRO A 1 88 ? 5.307 -11.125 -12.022 1.00 83.75 88 PRO A CA 1
ATOM 724 C C . PRO A 1 88 ? 5.653 -12.606 -11.806 1.00 83.75 88 PRO A C 1
ATOM 726 O O . PRO A 1 88 ? 4.843 -13.480 -12.119 1.00 83.75 88 PRO A O 1
ATOM 729 N N . THR A 1 89 ? 6.816 -12.894 -11.222 1.00 84.56 89 THR A N 1
ATOM 730 C CA . THR A 1 89 ? 7.278 -14.259 -10.918 1.00 84.56 89 THR A CA 1
ATOM 731 C C . THR A 1 89 ? 7.561 -14.457 -9.433 1.00 84.56 89 THR A C 1
ATOM 733 O O . THR A 1 89 ? 7.789 -13.505 -8.684 1.00 84.56 89 THR A O 1
ATOM 736 N N . PHE A 1 90 ? 7.572 -15.718 -9.000 1.00 67.94 90 PHE A N 1
ATOM 737 C CA . PHE A 1 90 ? 8.008 -16.102 -7.658 1.00 67.94 90 PHE A CA 1
ATOM 738 C C . PHE A 1 90 ? 9.529 -16.275 -7.606 1.00 67.94 90 PHE A C 1
ATOM 740 O O . PHE A 1 90 ? 10.168 -16.551 -8.622 1.00 67.94 90 PHE A O 1
ATOM 747 N N . ILE A 1 91 ? 10.089 -16.144 -6.404 1.00 59.22 91 ILE A N 1
ATOM 748 C CA . ILE A 1 91 ? 11.453 -16.584 -6.108 1.00 59.22 91 ILE A CA 1
ATOM 749 C C . ILE A 1 91 ? 11.383 -18.106 -5.926 1.00 59.22 91 ILE A C 1
ATOM 751 O O . ILE A 1 91 ? 10.636 -18.569 -5.062 1.00 59.22 91 ILE A O 1
ATOM 755 N N . ASN A 1 92 ? 12.093 -18.859 -6.772 1.00 49.72 92 ASN A N 1
ATOM 756 C CA . ASN A 1 92 ? 12.262 -20.310 -6.619 1.00 49.72 92 ASN A CA 1
ATOM 757 C C . ASN A 1 92 ? 13.139 -20.652 -5.412 1.00 49.72 92 ASN A C 1
ATOM 759 O O . ASN A 1 92 ? 14.111 -19.901 -5.169 1.00 49.72 92 ASN A O 1
#

Radius of gyration: 14.24 Å; Cα contacts (8 Å, |Δi|>4): 147; chains: 1; bounding box: 34×32×38 Å

Sequence (92 aa):
MGYDVKTEASGVDWRADVLATKQVKNQLVKLAFEVQWSPQTLEETKQRQDKYARDGIRCCWLFKKLPTSEERQDIPMFQLQFDQSENPTFIN

Secondary structure (DSSP, 8-state):
---EEEEEEE-SS-EEEEEEEEEETTEEEEEEEEEE-S---HHHHHHHHHHHHHTT-EEEEEESS-S-SS--SSS-EEEPEE-TTS-EE---